Protein AF-A0AAD7FY69-F1 (afdb_monomer_lite)

pLDDT: mean 77.35, std 14.32, range [40.12, 95.81]

Structure (mmCIF, N/CA/C/O backbone):
data_AF-A0AAD7FY69-F1
#
_entry.id   AF-A0AAD7FY69-F1
#
loop_
_atom_site.group_PDB
_atom_site.id
_atom_site.type_symbol
_atom_site.label_atom_id
_atom_site.label_alt_id
_atom_site.label_comp_id
_atom_site.label_asym_id
_atom_site.label_entity_id
_atom_site.label_seq_id
_atom_site.pdbx_PDB_ins_code
_atom_site.Cartn_x
_atom_site.Cartn_y
_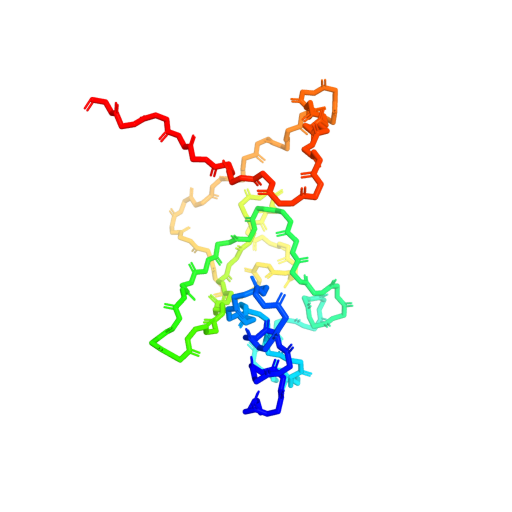atom_site.Cartn_z
_atom_site.occupancy
_atom_site.B_iso_or_equiv
_atom_site.auth_seq_id
_atom_site.auth_comp_id
_atom_site.auth_asym_id
_atom_site.auth_atom_id
_atom_site.pdbx_PDB_model_num
ATOM 1 N N . SER A 1 1 ? -15.320 -10.455 12.728 1.00 57.88 1 SER A N 1
ATOM 2 C CA . SER A 1 1 ? -15.048 -9.016 12.518 1.00 57.88 1 SER A CA 1
ATOM 3 C C . SER A 1 1 ? -15.875 -8.116 13.435 1.00 57.88 1 SER A C 1
ATOM 5 O O . SER A 1 1 ? -15.336 -7.125 13.898 1.00 57.88 1 SER A O 1
ATOM 7 N N . GLN A 1 2 ? -17.125 -8.459 13.776 1.00 57.59 2 GLN A N 1
ATOM 8 C CA . GLN A 1 2 ? -18.023 -7.597 14.566 1.00 57.59 2 GLN A CA 1
ATOM 9 C C . GLN A 1 2 ? -17.491 -7.165 15.947 1.00 57.59 2 GLN A C 1
ATOM 11 O O . GLN A 1 2 ? -17.662 -6.013 16.327 1.00 57.59 2 GLN A O 1
ATOM 16 N N . CYS A 1 3 ? -16.774 -8.038 16.666 1.00 64.50 3 CYS A N 1
ATOM 17 C CA . CYS A 1 3 ? -16.146 -7.674 17.945 1.00 64.50 3 CYS A CA 1
ATOM 18 C C . CYS A 1 3 ? -15.059 -6.590 17.776 1.00 64.50 3 CYS A C 1
ATOM 20 O O . CYS A 1 3 ? -15.028 -5.628 18.533 1.00 64.50 3 CYS A O 1
ATOM 22 N N . TYR A 1 4 ? -14.243 -6.687 16.719 1.00 58.62 4 TYR A N 1
ATOM 23 C CA . TYR A 1 4 ? -13.165 -5.734 16.429 1.00 58.62 4 TYR A CA 1
ATOM 24 C C . TYR A 1 4 ? -13.701 -4.362 15.995 1.00 58.62 4 TYR A C 1
ATOM 26 O O . TYR A 1 4 ? -13.228 -3.332 16.471 1.00 58.62 4 TYR A O 1
ATOM 34 N N . CYS A 1 5 ? -14.751 -4.338 15.165 1.00 60.84 5 CYS A N 1
ATOM 35 C CA . CYS A 1 5 ? -15.435 -3.095 14.805 1.00 60.84 5 CYS A CA 1
ATOM 36 C C . CYS A 1 5 ? -16.064 -2.425 16.032 1.00 60.84 5 CYS A C 1
ATOM 38 O O . CYS A 1 5 ? -15.875 -1.231 16.234 1.00 60.84 5 CYS A O 1
ATOM 40 N N . ASN A 1 6 ? -16.754 -3.192 16.884 1.00 65.44 6 ASN A N 1
ATOM 41 C CA . ASN A 1 6 ? -17.382 -2.658 18.093 1.00 65.44 6 ASN A CA 1
ATOM 42 C C . ASN A 1 6 ? -16.350 -2.109 19.087 1.00 65.44 6 ASN A C 1
ATOM 44 O O . ASN A 1 6 ? -16.578 -1.059 19.678 1.00 65.44 6 ASN A O 1
ATOM 48 N N . GLN A 1 7 ? -15.204 -2.776 19.247 1.00 69.50 7 GLN A N 1
ATOM 49 C CA . GLN A 1 7 ? -14.124 -2.299 20.114 1.00 69.50 7 GLN A CA 1
ATOM 50 C C . GLN A 1 7 ? -13.554 -0.952 19.654 1.00 69.50 7 GLN A C 1
ATOM 52 O O . GLN A 1 7 ? -13.267 -0.105 20.495 1.00 69.50 7 GLN A O 1
ATOM 57 N N . LEU A 1 8 ? -13.413 -0.730 18.345 1.00 68.38 8 LEU A N 1
ATOM 58 C CA . LEU A 1 8 ? -12.910 0.538 17.809 1.00 68.38 8 LEU A CA 1
ATOM 59 C C . LEU A 1 8 ? -13.978 1.637 17.806 1.00 68.38 8 LEU A C 1
ATOM 61 O O . LEU A 1 8 ? -13.685 2.764 18.201 1.00 68.38 8 LEU A O 1
ATOM 65 N N . LEU A 1 9 ? -15.223 1.300 17.461 1.00 68.19 9 LEU A N 1
ATOM 66 C CA . LEU A 1 9 ? -16.359 2.225 17.491 1.00 68.19 9 LEU A CA 1
ATOM 67 C C . LEU A 1 9 ? -16.631 2.766 18.896 1.00 68.19 9 LEU A C 1
ATOM 69 O O . LEU A 1 9 ? -16.763 3.974 19.063 1.00 68.19 9 LEU A O 1
ATOM 73 N N . LEU A 1 10 ? -16.660 1.896 19.912 1.00 72.62 10 LEU A N 1
ATOM 74 C CA . LEU A 1 10 ? -16.866 2.303 21.309 1.00 72.62 10 LEU A CA 1
ATOM 75 C C . LEU A 1 10 ? -15.738 3.199 21.841 1.00 72.62 10 LEU A C 1
ATOM 77 O O . LEU A 1 10 ? -15.925 3.897 22.831 1.00 72.62 10 LEU A O 1
ATOM 81 N N . GLN A 1 11 ? -14.572 3.177 21.196 1.00 73.94 11 GLN A N 1
ATOM 82 C CA . GLN A 1 11 ? -13.416 4.004 21.533 1.00 73.94 11 GLN A CA 1
ATOM 83 C C . GLN A 1 11 ? -13.329 5.282 20.678 1.00 73.94 11 GLN A C 1
ATOM 85 O O . GLN A 1 11 ? -12.331 5.988 20.775 1.00 73.94 11 GLN A O 1
ATOM 90 N N . GLY A 1 12 ? -14.300 5.553 19.795 1.00 64.12 12 GLY A N 1
ATOM 91 C CA . GLY A 1 12 ? -14.241 6.682 18.856 1.00 64.12 12 GLY A CA 1
ATOM 92 C C . GLY A 1 12 ? -13.172 6.541 17.763 1.00 64.12 12 GLY A C 1
ATOM 93 O O . GLY A 1 12 ? -12.878 7.499 17.060 1.00 64.12 12 GLY A O 1
ATOM 94 N N . ARG A 1 13 ? -12.590 5.347 17.579 1.00 64.25 13 ARG A N 1
ATOM 95 C CA . ARG A 1 13 ? -11.459 5.092 16.663 1.00 64.25 13 ARG A CA 1
ATOM 96 C C . ARG A 1 13 ? -11.884 4.671 15.251 1.00 64.25 13 ARG A C 1
ATOM 98 O O . ARG A 1 13 ? -11.060 4.189 14.479 1.00 64.25 13 ARG A O 1
ATOM 105 N N . GLY A 1 14 ? -13.164 4.838 14.915 1.00 65.06 14 GLY A N 1
ATOM 106 C CA . GLY A 1 14 ? -13.718 4.523 13.596 1.00 65.06 14 GLY A CA 1
ATOM 107 C C . GLY A 1 14 ? -13.869 3.025 13.310 1.00 65.06 14 GLY A C 1
ATOM 108 O O . GLY A 1 14 ? -13.876 2.189 14.215 1.00 65.06 14 GLY A O 1
ATOM 109 N N . PHE A 1 15 ? -14.032 2.688 12.028 1.00 62.19 15 PHE A N 1
ATOM 110 C CA . PHE A 1 15 ? -14.093 1.302 11.566 1.00 62.19 15 PHE A CA 1
ATOM 111 C C . PHE A 1 15 ? -12.695 0.800 11.197 1.00 62.19 15 PHE A C 1
ATOM 113 O O . PHE A 1 15 ? -11.940 1.518 10.537 1.00 62.19 15 PHE A O 1
ATOM 120 N N . PRO A 1 16 ? -12.340 -0.440 11.563 1.00 64.44 16 PRO A N 1
ATOM 121 C CA . PRO A 1 16 ? -11.081 -1.010 11.131 1.00 64.44 16 PRO A CA 1
ATOM 122 C C . PRO A 1 16 ? -11.075 -1.215 9.618 1.00 64.44 16 PRO A C 1
ATOM 124 O O . PRO A 1 16 ? -11.816 -2.045 9.097 1.00 64.44 16 PRO A O 1
ATOM 127 N N . LEU A 1 17 ? -10.154 -0.536 8.931 1.00 66.12 17 LEU A N 1
ATOM 128 C CA . LEU A 1 17 ? -9.818 -0.846 7.538 1.00 66.12 17 LEU A CA 1
ATOM 129 C C . LEU A 1 17 ? -9.182 -2.239 7.401 1.00 66.12 17 LEU A C 1
ATOM 131 O O . LEU A 1 17 ? -9.236 -2.860 6.340 1.00 66.12 17 LEU A O 1
ATOM 135 N N . TYR A 1 18 ? -8.588 -2.748 8.480 1.00 65.38 18 TYR A N 1
ATOM 136 C CA . TYR A 1 18 ? -7.902 -4.031 8.515 1.00 65.38 18 TYR A CA 1
ATOM 137 C C . TYR A 1 18 ? -8.799 -5.133 9.085 1.00 65.38 18 TYR A C 1
ATOM 139 O O . TYR A 1 18 ? -9.330 -5.014 10.186 1.00 65.38 18 TYR A O 1
ATOM 147 N N . VAL A 1 19 ? -8.932 -6.248 8.364 1.00 63.81 19 VAL A N 1
ATOM 148 C CA . VAL A 1 19 ? -9.527 -7.471 8.916 1.00 63.81 19 VAL A CA 1
ATOM 149 C C . VAL A 1 19 ? -8.395 -8.425 9.301 1.00 63.81 19 VAL A C 1
ATOM 151 O O . VAL A 1 19 ? -7.653 -8.839 8.416 1.00 63.81 19 VAL A O 1
ATOM 154 N N . PRO A 1 20 ? -8.281 -8.828 10.581 1.00 59.28 20 PRO A N 1
ATOM 155 C CA . PRO A 1 20 ? -7.200 -9.695 11.064 1.00 59.28 20 PRO A CA 1
ATOM 156 C C . PRO A 1 20 ? -7.311 -11.160 10.610 1.00 59.28 20 PRO A C 1
ATOM 158 O O . PRO A 1 20 ? -6.525 -11.998 11.040 1.00 59.28 20 PRO A O 1
ATOM 161 N N . ALA A 1 21 ? -8.294 -11.501 9.771 1.00 61.84 21 ALA A N 1
ATOM 162 C CA . ALA A 1 21 ? -8.422 -12.849 9.233 1.00 61.84 21 ALA A CA 1
ATOM 163 C C . ALA A 1 21 ? -7.434 -13.053 8.069 1.00 61.84 21 ALA A C 1
ATOM 165 O O . ALA A 1 21 ? -7.353 -12.184 7.194 1.00 61.84 21 ALA A O 1
ATOM 166 N N . PRO A 1 22 ? -6.722 -14.194 8.014 1.00 55.38 22 PRO A N 1
ATOM 167 C CA . PRO A 1 22 ? -5.819 -14.495 6.915 1.00 55.38 22 PRO A CA 1
ATOM 168 C C . PRO A 1 22 ? -6.618 -14.600 5.618 1.00 55.38 22 PRO A C 1
ATOM 170 O O . PRO A 1 22 ? -7.483 -15.461 5.449 1.00 55.38 22 PRO A O 1
ATOM 173 N N . ARG A 1 23 ? -6.342 -13.683 4.695 1.00 66.31 23 ARG A N 1
ATOM 174 C CA . ARG A 1 23 ? -6.871 -13.739 3.339 1.00 66.31 23 ARG A CA 1
ATOM 175 C C . ARG A 1 23 ? -5.953 -14.625 2.514 1.00 66.31 23 ARG A C 1
ATOM 177 O O . ARG A 1 23 ? -4.898 -14.180 2.074 1.00 66.31 23 ARG A O 1
ATOM 184 N N . GLY A 1 24 ? -6.364 -15.877 2.318 1.00 66.69 24 GLY A N 1
ATOM 185 C CA . GLY A 1 24 ? -5.578 -16.877 1.586 1.00 66.69 24 GLY A CA 1
ATOM 186 C C . GLY A 1 24 ? -5.351 -16.562 0.102 1.00 66.69 24 GLY A C 1
ATOM 187 O O . GLY A 1 24 ? -4.611 -17.280 -0.553 1.00 66.69 24 GLY A O 1
ATOM 188 N N . ASN A 1 25 ? -5.972 -15.505 -0.430 1.00 77.81 25 ASN A N 1
ATOM 189 C CA . ASN A 1 25 ? -5.819 -15.047 -1.811 1.00 77.81 25 ASN A CA 1
ATOM 190 C C . ASN A 1 25 ? -4.796 -13.905 -1.985 1.00 77.81 25 ASN A C 1
ATOM 192 O O . ASN A 1 25 ? -4.711 -13.326 -3.066 1.00 77.81 25 ASN A O 1
ATOM 196 N N . LEU A 1 26 ? -4.063 -13.532 -0.933 1.00 86.38 26 LEU A N 1
ATOM 197 C CA . LEU A 1 26 ? -3.003 -12.523 -1.010 1.00 86.38 26 LEU A CA 1
ATOM 198 C C . LEU A 1 26 ? -1.636 -13.183 -1.237 1.00 86.38 26 LEU A C 1
ATOM 200 O O . LEU A 1 26 ? -1.443 -14.310 -0.775 1.00 86.38 26 LEU A O 1
ATOM 204 N N . PRO A 1 27 ? -0.663 -12.489 -1.856 1.00 88.69 27 PRO A N 1
ATOM 205 C CA . PRO A 1 27 ? 0.686 -13.023 -1.996 1.00 88.69 27 PRO A CA 1
ATOM 206 C C . PRO A 1 27 ? 1.290 -13.337 -0.626 1.00 88.69 27 PRO A C 1
ATOM 208 O O . PRO A 1 27 ? 1.098 -12.580 0.330 1.00 88.69 27 PRO A O 1
ATOM 211 N N . GLU A 1 28 ? 2.030 -14.439 -0.514 1.00 89.31 28 GLU A N 1
ATOM 212 C CA . GLU A 1 28 ? 2.587 -14.913 0.763 1.00 89.31 28 GLU A CA 1
ATOM 213 C C . GLU A 1 28 ? 3.429 -13.831 1.460 1.00 89.31 28 GLU A C 1
ATOM 215 O O . GLU A 1 28 ? 3.324 -13.609 2.669 1.00 89.31 28 GLU A O 1
ATOM 220 N N . GLU A 1 29 ? 4.218 -13.085 0.683 1.00 90.06 29 GLU A N 1
ATOM 221 C CA . GLU A 1 29 ? 5.023 -11.987 1.210 1.00 90.06 29 GLU A CA 1
ATOM 222 C C . GLU A 1 29 ? 4.163 -10.863 1.806 1.00 90.06 29 GLU A C 1
ATOM 224 O O . GLU A 1 29 ? 4.502 -10.318 2.860 1.00 90.06 29 GLU A O 1
ATOM 229 N N . TYR A 1 30 ? 3.023 -10.555 1.185 1.00 89.81 30 TYR A N 1
ATOM 230 C CA . TYR A 1 30 ? 2.084 -9.565 1.701 1.00 89.81 30 TYR A CA 1
ATOM 231 C C . TYR A 1 30 ? 1.358 -10.071 2.954 1.00 89.81 30 TYR A C 1
ATOM 233 O O . TYR A 1 30 ? 1.177 -9.310 3.901 1.00 89.81 30 TYR A O 1
ATOM 241 N N . GLN A 1 31 ? 1.008 -11.362 3.024 1.00 86.19 31 GLN A N 1
ATOM 242 C CA . GLN A 1 31 ? 0.418 -11.956 4.232 1.00 86.19 31 GLN A CA 1
ATOM 243 C C . GLN A 1 31 ? 1.352 -11.836 5.447 1.00 86.19 31 GLN A C 1
ATOM 245 O O . GLN A 1 31 ? 0.891 -11.551 6.551 1.00 86.19 31 GLN A O 1
ATOM 250 N N . ARG A 1 32 ? 2.665 -12.006 5.242 1.00 86.19 32 ARG A N 1
ATOM 251 C CA . ARG A 1 32 ? 3.685 -11.873 6.294 1.00 86.19 32 ARG A CA 1
ATOM 252 C C . ARG A 1 32 ? 3.951 -10.420 6.694 1.00 86.19 32 ARG A C 1
ATOM 254 O O . ARG A 1 32 ? 4.187 -10.151 7.868 1.00 86.19 32 ARG A O 1
ATOM 261 N N . LYS A 1 33 ? 3.978 -9.500 5.726 1.00 86.75 33 LYS A N 1
ATOM 262 C CA . LYS A 1 33 ? 4.350 -8.092 5.947 1.00 86.75 33 LYS A CA 1
ATOM 263 C C . LYS A 1 33 ? 3.177 -7.226 6.413 1.00 86.75 33 LYS A C 1
ATOM 265 O O . LYS A 1 33 ? 3.380 -6.298 7.190 1.00 86.75 33 LYS A O 1
ATOM 270 N N . GLY A 1 34 ? 1.971 -7.542 5.951 1.00 85.56 34 GLY A N 1
ATOM 271 C CA . GLY A 1 34 ? 0.777 -6.734 6.158 1.00 85.56 34 GLY A CA 1
ATOM 272 C C . GLY A 1 34 ? 0.757 -5.451 5.321 1.00 85.56 34 GLY A C 1
ATOM 273 O O . GLY A 1 34 ? 1.564 -5.257 4.410 1.00 85.56 34 GLY A O 1
ATOM 274 N N . VAL A 1 35 ? -0.195 -4.578 5.661 1.00 86.19 35 VAL A N 1
ATOM 275 C CA . VAL A 1 35 ? -0.424 -3.290 4.986 1.00 86.19 35 VAL A CA 1
ATOM 276 C C . VAL A 1 35 ? 0.815 -2.398 5.090 1.00 86.19 35 VAL A C 1
ATOM 278 O O . VAL A 1 35 ? 1.443 -2.302 6.145 1.00 86.19 35 VAL A O 1
ATOM 281 N N . SER A 1 36 ? 1.160 -1.729 3.996 1.00 88.19 36 SER A N 1
ATOM 282 C CA . SER A 1 36 ? 2.323 -0.856 3.857 1.00 88.19 36 SER A CA 1
ATOM 283 C C . SER A 1 36 ? 1.965 0.458 3.153 1.00 88.19 36 SER A C 1
ATOM 285 O O . SER A 1 36 ? 0.996 0.563 2.404 1.00 88.19 36 SER A O 1
ATOM 287 N N . ILE A 1 37 ? 2.777 1.498 3.364 1.00 89.31 37 ILE A N 1
ATOM 288 C CA . ILE A 1 37 ? 2.620 2.759 2.627 1.00 89.31 37 ILE A CA 1
ATOM 289 C C . ILE A 1 37 ? 2.829 2.499 1.126 1.00 89.31 37 ILE A C 1
ATOM 291 O O . ILE A 1 37 ? 3.782 1.824 0.725 1.00 89.31 37 ILE A O 1
ATOM 295 N N . GLY A 1 38 ? 1.935 3.054 0.306 1.00 91.94 38 GLY A N 1
ATOM 296 C CA . GLY A 1 38 ? 1.905 2.857 -1.145 1.00 91.94 38 GLY A CA 1
ATOM 297 C C . GLY A 1 38 ? 0.963 1.757 -1.624 1.00 91.94 38 GLY A C 1
ATOM 298 O O . GLY A 1 38 ? 0.855 1.561 -2.832 1.00 91.94 38 GLY A O 1
ATOM 299 N N . ASP A 1 39 ? 0.284 1.052 -0.721 1.00 93.19 39 ASP A N 1
ATOM 300 C CA . ASP A 1 39 ? -0.721 0.065 -1.103 1.00 93.19 39 ASP A CA 1
ATOM 301 C C . ASP A 1 39 ? -1.911 0.731 -1.801 1.00 93.19 39 ASP A C 1
ATOM 303 O O . ASP A 1 39 ? -2.514 1.682 -1.299 1.00 93.19 39 ASP A O 1
ATOM 307 N N . VAL A 1 40 ? -2.272 0.183 -2.956 1.00 92.81 40 VAL A N 1
ATOM 308 C CA . VAL A 1 40 ? -3.488 0.502 -3.696 1.00 92.81 40 VAL A CA 1
ATOM 309 C C . VAL A 1 40 ? -4.506 -0.578 -3.406 1.00 92.81 40 VAL A C 1
ATOM 311 O O . VAL A 1 40 ? -4.212 -1.773 -3.436 1.00 92.81 40 VAL A O 1
ATOM 314 N N . GLY A 1 41 ? -5.731 -0.154 -3.143 1.00 90.12 41 GLY A N 1
ATOM 315 C CA . GLY A 1 41 ? -6.831 -1.056 -2.881 1.00 90.12 41 GLY A CA 1
ATOM 316 C C . GLY A 1 41 ? -8.160 -0.325 -2.893 1.00 90.12 41 GLY A C 1
ATOM 317 O O . GLY A 1 41 ? -8.218 0.894 -3.055 1.00 90.12 41 GLY A O 1
ATOM 318 N N . ARG A 1 42 ? -9.240 -1.075 -2.690 1.00 88.00 42 ARG A N 1
ATOM 319 C CA . ARG A 1 42 ? -10.579 -0.508 -2.483 1.00 88.00 42 ARG A CA 1
ATOM 320 C C . ARG A 1 42 ? -11.054 -0.747 -1.061 1.00 88.00 42 ARG A C 1
ATOM 322 O O . ARG A 1 42 ? -10.814 -1.815 -0.500 1.00 88.00 42 ARG A O 1
ATOM 329 N N . VAL A 1 43 ? -11.796 0.204 -0.508 1.00 84.75 43 VAL A N 1
ATOM 330 C CA . VAL A 1 43 ? -12.580 -0.032 0.708 1.00 84.75 43 VAL A CA 1
ATOM 331 C C . VAL A 1 43 ? -13.909 -0.658 0.293 1.00 84.75 43 VAL A C 1
ATOM 333 O O . VAL A 1 43 ? -14.614 -0.143 -0.571 1.00 84.75 43 VAL A O 1
ATOM 336 N N . THR A 1 44 ? -14.202 -1.826 0.847 1.00 82.00 44 THR A N 1
ATOM 337 C CA . THR A 1 44 ? -15.458 -2.557 0.617 1.00 82.00 44 THR A CA 1
ATOM 338 C C . THR A 1 44 ? -16.621 -1.905 1.379 1.00 82.00 44 THR A C 1
ATOM 340 O O . THR A 1 44 ? -16.363 -1.171 2.335 1.00 82.00 44 THR A O 1
ATOM 343 N N . PRO A 1 45 ? -17.893 -2.162 1.011 1.00 78.56 45 PRO A N 1
ATOM 344 C CA . PRO A 1 45 ? -19.051 -1.672 1.770 1.00 78.56 45 PRO A CA 1
ATOM 345 C C . PRO A 1 45 ? -19.022 -2.056 3.257 1.00 78.56 45 PRO A C 1
ATOM 347 O O . PRO A 1 45 ? -19.536 -1.326 4.098 1.00 78.56 45 PRO A O 1
ATOM 350 N N . GLU A 1 46 ? -18.364 -3.165 3.597 1.00 77.38 46 GLU A N 1
ATOM 351 C CA . GLU A 1 46 ? -18.164 -3.639 4.969 1.00 77.38 46 GLU A CA 1
ATOM 352 C C . GLU A 1 46 ? -17.017 -2.915 5.706 1.00 77.38 46 GLU A C 1
ATOM 354 O O . GLU A 1 46 ? -16.676 -3.279 6.831 1.00 77.38 46 GLU A O 1
ATOM 359 N N . GLY A 1 47 ? -16.396 -1.911 5.081 1.00 71.69 47 GLY A N 1
ATOM 360 C CA . GLY A 1 47 ? -15.313 -1.110 5.654 1.00 71.69 47 GLY A CA 1
ATOM 361 C C . GLY A 1 47 ? -13.928 -1.747 5.551 1.00 71.69 47 GLY A C 1
ATOM 362 O O . GLY A 1 47 ? -12.975 -1.222 6.114 1.00 71.69 47 GLY A O 1
ATOM 363 N N . VAL A 1 48 ? -13.778 -2.861 4.829 1.00 78.50 48 VAL A N 1
ATOM 364 C CA . VAL A 1 48 ? -12.500 -3.582 4.747 1.00 78.50 48 VAL A CA 1
ATOM 365 C C . VAL A 1 48 ? -11.674 -3.126 3.551 1.00 78.50 48 VAL A C 1
ATOM 367 O O . VAL A 1 48 ? -12.179 -3.102 2.428 1.00 78.50 48 VAL A O 1
ATOM 370 N N . PHE A 1 49 ? -10.385 -2.868 3.760 1.00 84.44 49 PHE A N 1
ATOM 371 C CA . PHE A 1 49 ? -9.417 -2.582 2.707 1.00 84.44 49 PHE A CA 1
ATOM 372 C C . PHE A 1 49 ? -9.059 -3.851 1.930 1.00 84.44 49 PHE A C 1
ATOM 374 O O . PHE A 1 49 ? -8.555 -4.809 2.510 1.00 84.44 49 PHE A O 1
ATOM 381 N N . HIS A 1 50 ? -9.330 -3.887 0.629 1.00 85.44 50 HIS A N 1
ATOM 382 C CA . HIS A 1 50 ? -8.970 -4.966 -0.289 1.00 85.44 50 H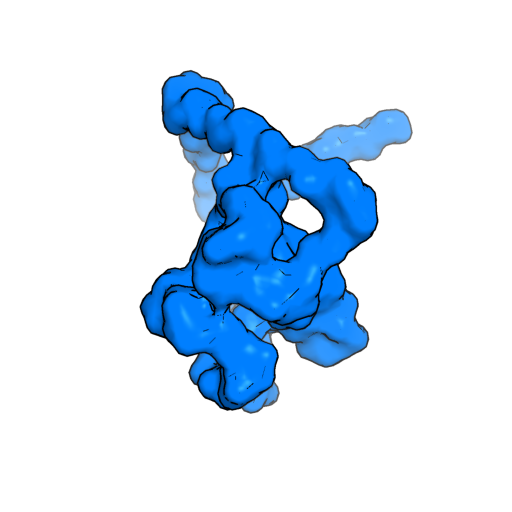IS A CA 1
ATOM 383 C C . HIS A 1 50 ? -7.779 -4.536 -1.150 1.00 85.44 50 HIS A C 1
ATOM 385 O O . HIS A 1 50 ? -7.925 -3.636 -1.972 1.00 85.44 50 HIS A O 1
ATOM 391 N N . PHE A 1 51 ? -6.629 -5.171 -0.923 1.00 89.88 51 PHE A N 1
ATOM 392 C CA . PHE A 1 51 ? -5.350 -4.873 -1.572 1.00 89.88 51 PHE A CA 1
ATOM 393 C C . PHE A 1 51 ? -5.321 -5.312 -3.042 1.00 89.88 51 PHE A C 1
ATOM 395 O O . PHE A 1 51 ? -5.870 -6.364 -3.371 1.00 89.88 51 PHE A O 1
ATOM 402 N N . PHE A 1 52 ? -4.641 -4.529 -3.883 1.00 92.06 52 PHE A N 1
ATOM 403 C CA . PHE A 1 52 ? -4.347 -4.844 -5.282 1.00 92.06 52 PHE A CA 1
ATOM 404 C C . PHE A 1 52 ? -2.836 -4.963 -5.526 1.00 92.06 52 PHE A C 1
ATOM 406 O O . PHE A 1 52 ? -2.358 -6.047 -5.832 1.00 92.06 52 PHE A O 1
ATOM 413 N N . PHE A 1 53 ? -2.089 -3.871 -5.350 1.00 94.69 53 PHE A N 1
ATOM 414 C CA . PHE A 1 53 ? -0.636 -3.803 -5.551 1.00 94.69 53 PHE A CA 1
ATOM 415 C C . PHE A 1 53 ? -0.047 -2.627 -4.756 1.00 94.69 53 PHE A C 1
ATOM 417 O O . PHE A 1 53 ? -0.784 -1.778 -4.256 1.00 94.69 53 PHE A O 1
ATOM 424 N N . ASN A 1 54 ? 1.277 -2.539 -4.648 1.00 95.12 54 ASN A N 1
ATOM 425 C CA . ASN A 1 54 ? 1.983 -1.408 -4.049 1.00 95.12 54 ASN A CA 1
ATOM 426 C C . ASN A 1 54 ? 2.672 -0.557 -5.129 1.00 95.12 54 ASN A C 1
ATOM 428 O O . ASN A 1 54 ? 3.475 -1.066 -5.916 1.00 95.12 54 ASN A O 1
ATOM 432 N N . ILE A 1 55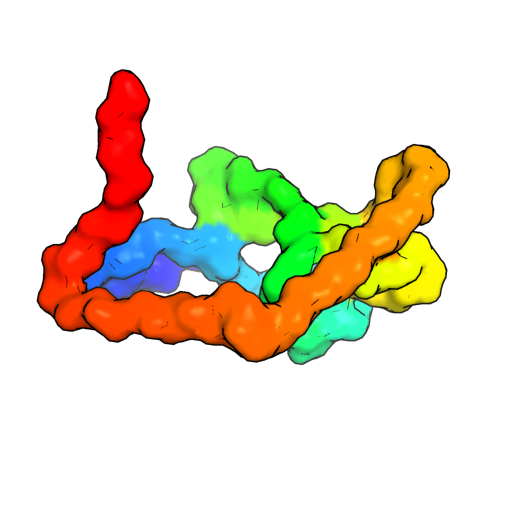 ? 2.400 0.752 -5.138 1.00 95.81 55 ILE A N 1
ATOM 433 C CA . ILE A 1 55 ? 2.898 1.697 -6.155 1.00 95.81 55 ILE A CA 1
ATOM 434 C C . ILE A 1 55 ? 4.417 1.893 -6.143 1.00 95.81 55 ILE A C 1
ATOM 436 O O . ILE A 1 55 ? 4.966 2.393 -7.119 1.00 95.81 55 ILE A O 1
ATOM 440 N N . TYR A 1 56 ? 5.102 1.540 -5.055 1.00 95.19 56 TYR A N 1
ATOM 441 C CA . TYR A 1 56 ? 6.551 1.716 -4.914 1.00 95.19 56 TYR A CA 1
ATOM 442 C C . TYR A 1 56 ? 7.351 0.451 -5.232 1.00 95.19 56 TYR A C 1
ATOM 444 O O . TYR A 1 56 ? 8.579 0.463 -5.126 1.00 95.19 56 TYR A O 1
ATOM 452 N N . LEU A 1 57 ? 6.680 -0.656 -5.552 1.00 94.69 57 LEU A N 1
ATOM 453 C CA . LEU A 1 57 ? 7.317 -1.929 -5.871 1.00 94.69 57 LEU A CA 1
ATOM 454 C C . LEU A 1 57 ? 7.211 -2.199 -7.374 1.00 94.69 57 LEU A C 1
ATOM 456 O O . LEU A 1 57 ? 6.200 -1.839 -7.969 1.00 94.69 57 LEU A O 1
ATOM 460 N N . PRO A 1 58 ? 8.222 -2.821 -8.008 1.00 94.69 58 PRO A N 1
ATOM 461 C CA . PRO A 1 58 ? 8.133 -3.226 -9.409 1.00 94.69 58 PRO A CA 1
ATOM 462 C C . PRO A 1 58 ? 7.003 -4.230 -9.643 1.00 94.69 58 PRO A C 1
ATOM 464 O O . PRO A 1 58 ? 6.602 -4.945 -8.728 1.00 94.69 58 PRO A O 1
ATOM 467 N N . ALA A 1 59 ? 6.522 -4.309 -10.887 1.00 94.31 59 ALA A N 1
ATOM 468 C CA . ALA A 1 59 ? 5.530 -5.304 -11.309 1.00 94.31 59 ALA A CA 1
ATOM 469 C C . ALA A 1 59 ? 5.970 -6.738 -10.967 1.00 94.31 59 ALA A C 1
ATOM 471 O O . ALA A 1 59 ? 5.175 -7.548 -10.524 1.00 94.31 59 ALA A O 1
ATOM 472 N N . SER A 1 60 ? 7.269 -7.022 -11.101 1.00 93.06 60 SER A N 1
ATOM 473 C CA . SER A 1 60 ? 7.868 -8.327 -10.812 1.00 93.06 60 SER A CA 1
ATOM 474 C C . SER A 1 60 ? 8.100 -8.608 -9.321 1.00 93.06 60 SER A C 1
ATOM 476 O O . SER A 1 60 ? 8.748 -9.596 -8.979 1.00 93.06 60 SER A O 1
ATOM 478 N N . HIS A 1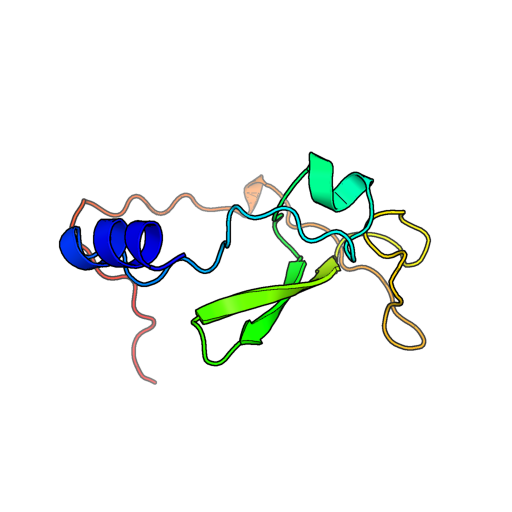 61 ? 7.703 -7.706 -8.421 1.00 94.56 61 HIS A N 1
ATOM 479 C CA . HIS A 1 61 ? 7.874 -7.913 -6.986 1.00 94.56 61 HIS A CA 1
ATOM 480 C C . HIS A 1 61 ? 6.841 -8.936 -6.483 1.00 94.56 61 HIS A C 1
ATOM 482 O O . HIS A 1 61 ? 5.678 -8.795 -6.844 1.00 94.56 61 HIS A O 1
ATOM 488 N N . PRO A 1 62 ? 7.176 -9.876 -5.575 1.00 93.69 62 PRO A N 1
ATOM 489 C CA . PRO A 1 62 ? 6.213 -10.890 -5.122 1.00 93.69 62 PRO A CA 1
ATOM 490 C C . PRO A 1 62 ? 4.946 -10.317 -4.457 1.00 93.69 62 PRO A C 1
ATOM 492 O O . PRO A 1 62 ? 3.866 -10.875 -4.556 1.00 93.69 62 PRO A O 1
ATOM 495 N N . ILE A 1 63 ? 5.040 -9.165 -3.787 1.00 93.19 63 ILE A N 1
ATOM 496 C CA . ILE A 1 63 ? 3.858 -8.404 -3.321 1.00 93.19 63 ILE A CA 1
ATOM 497 C C . ILE A 1 63 ? 2.912 -7.953 -4.460 1.00 93.19 63 ILE A C 1
ATOM 499 O O . ILE A 1 63 ? 1.708 -7.870 -4.234 1.00 93.19 63 ILE A O 1
ATOM 503 N N . ASN A 1 64 ? 3.426 -7.665 -5.657 1.00 94.25 64 ASN A N 1
ATOM 504 C CA . ASN A 1 64 ? 2.658 -7.205 -6.822 1.00 94.25 64 ASN A CA 1
ATOM 505 C C . ASN A 1 64 ? 2.308 -8.349 -7.796 1.00 94.25 64 ASN A C 1
ATOM 507 O O . ASN A 1 64 ? 1.921 -8.091 -8.9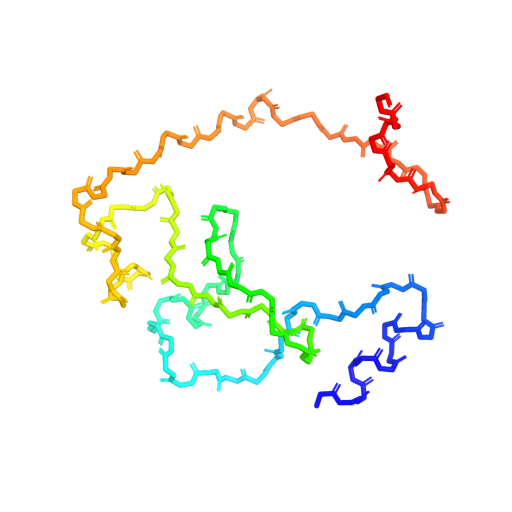29 1.00 94.25 64 ASN A O 1
ATOM 511 N N . ASP A 1 65 ? 2.425 -9.603 -7.351 1.00 84.50 65 ASP A N 1
ATOM 512 C CA . ASP A 1 65 ? 2.251 -10.810 -8.176 1.00 84.50 65 ASP A CA 1
ATOM 513 C C . ASP A 1 65 ? 0.800 -11.025 -8.663 1.00 84.50 65 ASP A C 1
ATOM 515 O O . ASP A 1 65 ? 0.557 -11.750 -9.619 1.00 84.50 65 ASP A O 1
ATOM 519 N N . ASN A 1 66 ? -0.174 -10.340 -8.051 1.00 79.00 66 ASN A N 1
ATOM 520 C CA . ASN A 1 66 ? -1.602 -10.399 -8.401 1.00 79.00 66 ASN A CA 1
ATOM 521 C C . ASN A 1 66 ? -2.005 -9.432 -9.538 1.00 79.00 66 ASN A C 1
ATOM 523 O O . ASN A 1 66 ? -3.142 -8.958 -9.563 1.00 79.00 66 ASN A O 1
ATOM 527 N N . ASP A 1 67 ? -1.081 -9.155 -10.455 1.00 80.69 67 ASP A N 1
ATOM 528 C CA . ASP A 1 67 ? -1.158 -8.150 -11.518 1.00 80.69 67 ASP A CA 1
ATOM 529 C C . ASP A 1 67 ? -1.125 -6.679 -11.067 1.00 80.69 67 ASP A C 1
ATOM 531 O O . ASP A 1 67 ? -1.657 -6.241 -10.043 1.00 80.69 67 ASP A O 1
ATOM 535 N N . VAL A 1 68 ? -0.500 -5.883 -11.929 1.00 94.75 68 VAL A N 1
ATOM 536 C CA . VAL A 1 68 ? -0.493 -4.418 -11.920 1.00 94.75 68 VAL A CA 1
ATOM 537 C C . VAL A 1 68 ? -1.111 -3.920 -13.234 1.00 94.75 68 VAL A C 1
ATOM 539 O O . VAL A 1 68 ? -1.203 -4.691 -14.188 1.00 94.75 68 VAL A O 1
ATOM 542 N N . PRO A 1 69 ? -1.527 -2.646 -13.339 1.00 95.00 69 PRO A N 1
ATOM 543 C CA . PRO A 1 69 ? -2.034 -2.101 -14.598 1.00 95.00 69 PRO A CA 1
ATOM 544 C C . PRO A 1 69 ? -1.032 -2.207 -15.760 1.00 95.00 69 PRO A C 1
ATOM 546 O O . PRO A 1 69 ? 0.184 -2.191 -15.553 1.00 95.00 69 PRO A O 1
ATOM 549 N N . ASP A 1 70 ? -1.537 -2.222 -16.995 1.00 93.75 70 ASP A N 1
ATOM 550 C CA . ASP A 1 70 ? -0.691 -2.223 -18.191 1.00 93.75 70 ASP A CA 1
ATOM 551 C C . ASP A 1 70 ? 0.287 -1.040 -18.195 1.00 93.75 70 ASP A C 1
ATOM 553 O O . ASP A 1 70 ? -0.083 0.105 -17.921 1.00 93.75 70 ASP A O 1
ATOM 557 N N . ASN A 1 71 ? 1.546 -1.318 -18.548 1.00 93.81 71 ASN A N 1
ATOM 558 C CA . ASN A 1 71 ? 2.650 -0.348 -18.550 1.00 93.81 71 ASN A CA 1
ATOM 559 C C . ASN A 1 71 ? 2.930 0.295 -17.176 1.00 93.81 71 ASN A C 1
ATOM 561 O O . ASN A 1 71 ? 3.473 1.402 -17.099 1.00 93.81 71 ASN A O 1
ATOM 565 N N . PHE A 1 72 ? 2.578 -0.387 -16.083 1.00 95.38 72 PHE A N 1
ATOM 566 C CA . PHE A 1 72 ? 2.855 0.085 -14.733 1.00 95.38 72 PHE A CA 1
ATOM 567 C C . PHE A 1 72 ? 4.348 0.374 -14.521 1.00 95.38 72 PHE A C 1
ATOM 569 O O . PHE A 1 72 ? 5.217 -0.471 -14.738 1.00 95.38 72 PHE A O 1
ATOM 576 N N . THR A 1 73 ? 4.628 1.587 -14.045 1.00 95.56 73 THR A N 1
ATOM 577 C CA . THR A 1 73 ? 5.959 2.033 -13.633 1.00 95.56 73 THR A CA 1
ATOM 578 C C . THR A 1 73 ? 5.899 2.431 -12.159 1.00 95.56 73 THR A C 1
ATOM 580 O O . THR A 1 73 ? 5.062 3.267 -11.806 1.00 95.56 73 THR A O 1
ATOM 583 N N . PRO A 1 74 ? 6.758 1.869 -11.291 1.00 95.50 74 PRO A N 1
ATOM 584 C CA . PRO A 1 74 ? 6.761 2.217 -9.876 1.00 95.50 74 PRO A CA 1
ATOM 585 C C . PRO A 1 74 ? 7.091 3.687 -9.650 1.00 95.50 74 PRO A C 1
ATOM 587 O O . PRO A 1 74 ? 7.934 4.264 -10.340 1.00 95.50 74 PRO A O 1
ATOM 590 N N . LEU A 1 75 ? 6.478 4.274 -8.628 1.00 94.56 75 LEU A N 1
ATOM 591 C CA . LEU A 1 75 ? 6.840 5.603 -8.161 1.00 94.56 75 LEU A CA 1
ATOM 592 C C . LEU A 1 75 ? 8.130 5.562 -7.341 1.00 94.56 75 LEU A C 1
ATOM 594 O O . LEU A 1 75 ? 8.452 4.575 -6.674 1.00 94.56 75 LEU A O 1
ATOM 598 N N . THR A 1 76 ? 8.843 6.684 -7.329 1.00 89.69 76 THR A N 1
ATOM 599 C CA . THR A 1 76 ? 9.947 6.896 -6.393 1.00 89.69 76 THR A CA 1
ATOM 600 C C . THR A 1 76 ? 9.384 7.006 -4.981 1.00 89.69 76 THR A C 1
ATOM 602 O O . THR A 1 76 ? 8.434 7.754 -4.742 1.00 89.69 76 THR A O 1
ATOM 605 N N . LYS A 1 77 ? 9.971 6.269 -4.031 1.00 82.88 77 LYS A N 1
ATOM 606 C CA . LYS A 1 77 ? 9.602 6.404 -2.620 1.00 82.88 77 LYS A CA 1
ATOM 607 C C . LYS A 1 77 ? 9.828 7.835 -2.151 1.00 82.88 77 LYS A C 1
ATOM 609 O O . LYS A 1 77 ? 10.789 8.487 -2.557 1.00 82.88 77 LYS A O 1
ATOM 614 N N . TYR A 1 78 ? 8.950 8.288 -1.267 1.00 75.25 78 TYR A N 1
ATOM 615 C CA . TYR A 1 78 ? 9.152 9.538 -0.554 1.00 75.25 78 TYR A CA 1
ATOM 616 C C . TYR A 1 78 ? 10.491 9.498 0.193 1.00 75.25 78 TYR A C 1
ATOM 618 O O . TYR A 1 78 ? 10.879 8.464 0.747 1.00 75.25 78 TYR A O 1
ATOM 626 N N . ASP A 1 79 ? 11.195 10.629 0.212 1.00 78.62 79 ASP A N 1
ATOM 627 C CA . ASP A 1 79 ? 12.314 10.792 1.131 1.00 78.62 79 ASP A CA 1
ATOM 628 C C . ASP A 1 79 ? 11.725 10.836 2.545 1.00 78.62 79 ASP A C 1
ATOM 630 O O . ASP A 1 79 ? 10.800 11.600 2.826 1.00 78.62 79 ASP A O 1
ATOM 634 N N . SER A 1 80 ? 12.244 10.012 3.453 1.00 69.69 80 SER A N 1
ATOM 635 C CA . SER A 1 80 ? 11.837 10.044 4.858 1.00 69.69 80 SER A CA 1
ATOM 636 C C . SER A 1 80 ? 12.048 11.424 5.486 1.00 69.69 80 SER A C 1
ATOM 638 O O . SER A 1 80 ? 11.358 11.766 6.438 1.00 69.69 80 SER A O 1
ATOM 640 N N . LYS A 1 81 ? 12.955 12.242 4.938 1.00 73.38 81 LYS A N 1
ATOM 641 C CA . LYS A 1 81 ? 13.162 13.642 5.338 1.00 73.38 81 LYS A CA 1
ATOM 642 C C . LYS A 1 81 ? 12.015 14.569 4.932 1.00 73.38 81 LYS A C 1
ATOM 644 O O . LYS A 1 81 ? 11.908 15.662 5.473 1.00 73.38 81 LYS A O 1
ATOM 649 N N . SER A 1 82 ? 11.174 14.155 3.986 1.00 70.75 82 SER A N 1
ATOM 650 C CA . SER A 1 82 ? 9.965 14.875 3.571 1.00 70.75 82 SER A CA 1
ATOM 651 C C . SER A 1 82 ? 8.747 14.532 4.432 1.00 70.75 82 SER A C 1
ATOM 653 O O . SER A 1 82 ? 7.702 15.160 4.278 1.00 70.75 82 SER A O 1
ATOM 655 N N . VAL A 1 83 ? 8.856 13.544 5.328 1.00 72.56 83 VAL A N 1
ATOM 656 C CA . VAL A 1 83 ? 7.804 13.225 6.295 1.00 72.56 83 VAL A CA 1
ATOM 657 C C . VAL A 1 83 ? 7.928 14.195 7.459 1.00 72.56 83 VAL A C 1
ATOM 659 O O . VAL A 1 83 ? 8.858 14.106 8.257 1.00 72.56 83 VAL A O 1
ATOM 662 N N . VAL A 1 84 ? 6.981 15.123 7.555 1.00 73.88 84 VAL A N 1
ATOM 663 C CA . VAL A 1 84 ? 6.844 15.982 8.730 1.00 73.88 84 VAL A CA 1
ATOM 664 C C . VAL A 1 84 ? 5.952 15.243 9.726 1.00 73.88 84 VAL A C 1
ATOM 666 O O . VAL A 1 84 ? 4.784 15.001 9.407 1.00 73.88 84 VAL A O 1
ATOM 669 N N . PRO A 1 85 ? 6.465 14.833 10.900 1.00 68.00 85 PRO A N 1
ATOM 670 C CA . PRO A 1 85 ? 5.603 14.341 11.958 1.00 68.00 85 PRO A CA 1
ATOM 671 C C . PRO A 1 85 ? 4.694 15.492 12.377 1.00 68.00 85 PRO A C 1
ATOM 673 O O . PRO A 1 85 ? 5.159 16.557 12.779 1.00 68.00 85 PRO A O 1
ATOM 676 N N . MET A 1 86 ? 3.394 15.293 12.210 1.00 68.12 86 MET A N 1
ATOM 677 C CA . MET A 1 86 ? 2.415 16.206 12.765 1.00 68.12 86 MET A CA 1
ATOM 678 C C . MET A 1 86 ? 2.110 15.744 14.186 1.00 68.12 86 MET A C 1
ATOM 680 O O . MET A 1 86 ? 1.516 14.681 14.382 1.00 68.12 86 MET A O 1
ATOM 684 N N . ASP A 1 87 ? 2.544 16.532 15.163 1.00 68.31 87 ASP A N 1
ATOM 685 C CA . ASP A 1 87 ? 2.179 16.331 16.559 1.00 68.31 87 ASP A CA 1
ATOM 686 C C . ASP A 1 87 ? 0.766 16.874 16.771 1.00 68.31 87 ASP A C 1
ATOM 688 O O . ASP A 1 87 ? 0.571 18.061 17.028 1.00 68.31 87 ASP A O 1
ATOM 692 N N . TYR A 1 88 ? -0.225 15.996 16.633 1.00 67.38 88 TYR A N 1
ATOM 693 C CA . TYR A 1 88 ? -1.597 16.309 17.008 1.00 67.38 88 TYR A CA 1
ATOM 694 C C . TYR A 1 88 ? -1.842 15.862 18.453 1.00 67.38 88 TYR A C 1
ATOM 696 O O . TYR A 1 88 ? -1.671 14.672 18.752 1.00 67.38 88 TYR A O 1
ATOM 704 N N . PRO A 1 89 ? -2.226 16.762 19.376 1.00 66.06 89 PRO A N 1
ATOM 705 C CA . PRO A 1 89 ? -2.745 16.360 20.671 1.00 66.06 89 PRO A CA 1
ATOM 706 C C . PRO A 1 89 ? -3.927 15.382 20.522 1.00 66.06 89 PRO A C 1
ATOM 708 O O . PRO A 1 89 ? -4.668 15.435 19.534 1.00 66.06 89 PRO A O 1
ATOM 711 N N . PRO A 1 90 ? -4.139 14.491 21.509 1.00 58.75 90 PRO A N 1
ATOM 712 C CA . PRO A 1 90 ? -5.353 13.684 21.575 1.00 58.75 90 PRO A CA 1
ATOM 713 C C . PRO A 1 90 ? -6.598 14.576 21.434 1.00 58.75 90 PRO A C 1
ATOM 715 O O . PRO A 1 90 ? -6.636 15.650 22.030 1.00 58.75 90 PRO A O 1
ATOM 718 N N . GLU A 1 91 ? -7.605 14.112 20.685 1.00 60.50 91 GLU A N 1
ATOM 719 C CA . GLU A 1 91 ? -8.879 14.803 20.385 1.00 60.50 91 GLU A CA 1
ATOM 720 C C . GLU A 1 91 ? -8.854 15.884 19.280 1.00 60.50 91 GLU A C 1
ATOM 722 O O . GLU A 1 91 ? -9.899 16.463 18.979 1.00 60.50 91 GLU A O 1
ATOM 727 N N . GLU A 1 92 ? -7.720 16.145 18.618 1.00 64.94 92 GLU A N 1
ATOM 728 C CA . GLU A 1 92 ? -7.692 17.054 17.460 1.00 64.94 92 GLU A CA 1
ATOM 729 C C . GLU A 1 92 ? -8.060 16.331 16.149 1.00 64.94 92 GLU A C 1
ATOM 731 O O . GLU A 1 92 ? -7.515 15.275 15.817 1.00 64.94 92 GLU A O 1
ATOM 736 N N . PHE A 1 93 ? -9.004 16.897 15.384 1.00 60.19 93 PHE A N 1
ATOM 737 C CA . PHE A 1 93 ? -9.417 16.357 14.087 1.00 60.19 93 PHE A CA 1
ATOM 738 C C . PHE A 1 93 ? -8.622 17.003 12.952 1.00 60.19 93 PHE A C 1
ATOM 740 O O . PHE A 1 93 ? -8.716 18.206 12.708 1.00 60.19 93 PHE A O 1
ATOM 747 N N . VAL A 1 94 ? -7.887 16.185 12.201 1.00 60.34 94 VAL A N 1
ATOM 748 C CA . VAL A 1 94 ? -7.194 16.633 10.991 1.00 60.34 94 VAL A CA 1
ATOM 749 C C . VAL A 1 94 ? -8.193 16.653 9.840 1.00 60.34 94 VAL A C 1
ATOM 751 O O . VAL A 1 94 ? -8.476 15.626 9.226 1.00 60.34 94 VAL A O 1
ATOM 754 N N . SER A 1 95 ? -8.730 17.831 9.537 1.00 59.44 95 SER A N 1
ATOM 755 C CA . SER A 1 95 ? -9.471 18.068 8.295 1.00 59.44 95 SER A CA 1
ATOM 756 C C . SER A 1 95 ? -8.693 19.014 7.397 1.00 59.44 95 SER A C 1
ATOM 758 O O . SER A 1 95 ? -8.145 20.014 7.859 1.00 59.44 95 SER A O 1
ATOM 760 N N . THR A 1 96 ? -8.642 18.710 6.102 1.00 47.16 96 THR A N 1
ATOM 761 C CA . THR A 1 96 ? -8.257 19.709 5.105 1.00 47.16 96 THR A CA 1
ATOM 762 C C . THR A 1 96 ? -9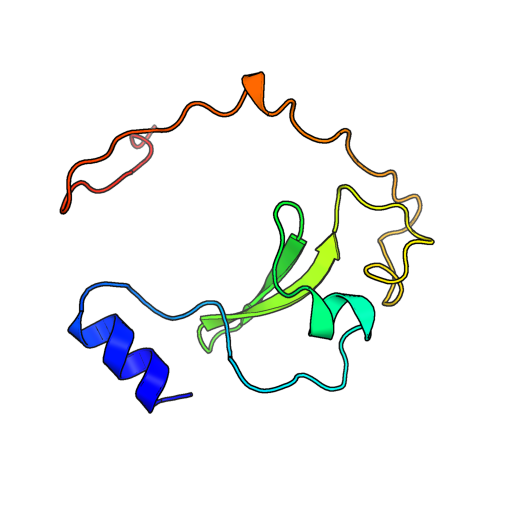.332 20.803 5.125 1.00 47.16 96 THR A C 1
ATOM 764 O O . THR A 1 96 ? -10.515 20.450 5.114 1.00 47.16 96 THR A O 1
ATOM 767 N N . PRO A 1 97 ? -8.982 22.102 5.175 1.00 40.12 97 PRO A N 1
ATOM 768 C CA . PRO A 1 97 ? -9.983 23.157 5.094 1.00 40.12 97 PRO A CA 1
ATOM 769 C C . PRO A 1 97 ? -10.805 22.973 3.818 1.00 40.12 97 PRO A C 1
ATOM 771 O O . PRO A 1 97 ? -10.238 22.718 2.752 1.00 40.12 97 PRO A O 1
ATOM 774 N N . ALA A 1 98 ? -12.129 23.074 3.931 1.00 42.91 98 ALA A N 1
ATOM 775 C CA . ALA A 1 98 ? -12.987 23.116 2.755 1.00 42.91 98 ALA A CA 1
ATOM 776 C C . ALA A 1 98 ? -12.553 24.298 1.873 1.00 42.91 98 ALA A C 1
ATOM 778 O O . ALA A 1 98 ? -12.346 25.402 2.382 1.00 42.91 98 ALA A O 1
ATOM 779 N N . SER A 1 99 ? -12.348 24.022 0.583 1.00 49.19 99 SER A N 1
ATOM 780 C CA . SER A 1 99 ? -12.036 25.032 -0.438 1.00 49.19 99 SER A CA 1
ATOM 781 C C . SER A 1 99 ? -13.233 25.928 -0.723 1.00 49.19 99 SER A C 1
ATOM 783 O O . SER A 1 99 ? -14.370 25.405 -0.678 1.00 49.19 99 SER A O 1
#

Sequence (99 aa):
SQCYCNQLLLQGRGFPLYVPAPRGNLPEEYQRKGVSIGDVGRVTPEGVFHFFFNIYLPASHPINDNDVPDNFTPLTKYDSKSVVPMDYPPEEFVSTPAS

Foldseek 3Di:
DVVQQCVCVVVVNHGDLADPDQDPPFQPVCSVVDDDPQWDFDQDPNRYTDTAAGLQDDCPDSRNVNDDDPPRDHDDDDDPVPDDDDDDDPPDDDDDPDD

Radius of gyration: 16.49 Å; chains: 1; bounding box: 32×42×40 Å

Organism: NCBI:txid1738132

Secondary structure (DSSP, 8-state):
-HHHHHHHHTTT----S---S--TTS-HHHHHH---TTEEEEE-TTS-EEEEEETTS-TTSGGGTT---TT--PPPPPPGGG-----PPTT----PPP-